Protein AF-A0A9W6RM53-F1 (afdb_monomer_lite)

Sequence (161 aa):
MIVERLRPRGYNDVRQVGHYFCKGVLVVMDLTAMTDEEARQLVDFAAGLICARGGDMQRLSPKVFMLVPAEPATPSSTTGIVKKLRPRDYNEVLYVGHYFRQGIPVVMDLTAMTDDEGRQLVDFAAGLICARGGDMERLSPKVFMLVPAGLATGEGDTESA

Organism: NCBI:txid478107

pLDDT: mean 88.54, std 15.11, range [37.38, 97.94]

Structure (mmCIF, N/CA/C/O backbone):
data_AF-A0A9W6RM53-F1
#
_entry.id   AF-A0A9W6RM53-F1
#
loop_
_atom_site.group_PDB
_atom_site.id
_atom_site.type_symbol
_atom_site.label_atom_id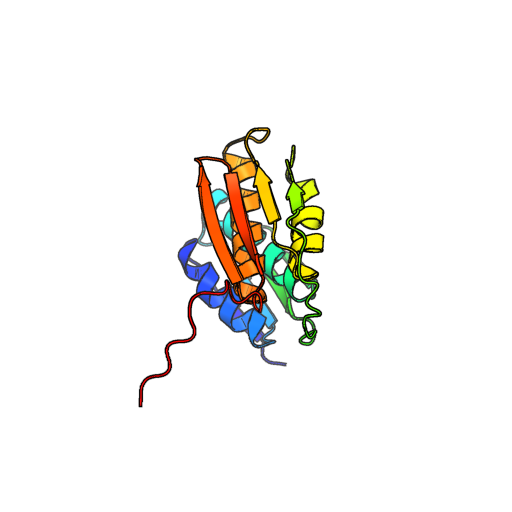
_atom_site.label_alt_id
_atom_site.label_comp_id
_atom_site.label_asym_id
_atom_site.label_entity_id
_atom_site.label_seq_id
_atom_site.pdbx_PDB_ins_code
_atom_site.Cartn_x
_atom_site.Cartn_y
_atom_site.Cartn_z
_atom_site.occupancy
_atom_site.B_iso_or_equiv
_atom_site.auth_seq_id
_atom_site.auth_comp_id
_atom_site.auth_asym_id
_atom_site.auth_atom_id
_atom_site.pdbx_PDB_model_num
ATOM 1 N N . MET A 1 1 ? -4.101 -19.853 -17.302 1.00 63.69 1 MET A N 1
ATOM 2 C CA . MET A 1 1 ? -3.613 -18.742 -16.459 1.00 63.69 1 MET A CA 1
ATOM 3 C C . MET A 1 1 ? -3.200 -17.615 -17.391 1.00 63.69 1 MET A C 1
ATOM 5 O O . MET A 1 1 ? -2.383 -17.866 -18.268 1.00 63.69 1 MET A O 1
ATOM 9 N N . ILE A 1 2 ? -3.830 -16.443 -17.290 1.00 84.06 2 ILE A N 1
ATOM 10 C CA . ILE A 1 2 ? -3.487 -15.268 -18.108 1.00 84.06 2 ILE A CA 1
ATOM 11 C C . ILE A 1 2 ? -2.398 -14.493 -17.361 1.00 84.06 2 ILE A C 1
ATOM 13 O O . ILE A 1 2 ? -2.498 -14.324 -16.144 1.00 84.06 2 ILE A O 1
ATOM 17 N N . VAL A 1 3 ? -1.357 -14.074 -18.082 1.00 90.75 3 VAL A N 1
ATOM 18 C CA . VAL A 1 3 ? -0.248 -13.276 -17.549 1.00 90.75 3 VAL A CA 1
ATOM 19 C C . VAL A 1 3 ? -0.247 -11.929 -18.249 1.00 90.75 3 VAL A C 1
ATOM 21 O O . VAL A 1 3 ? -0.089 -11.879 -19.466 1.00 90.75 3 VAL A O 1
ATOM 24 N 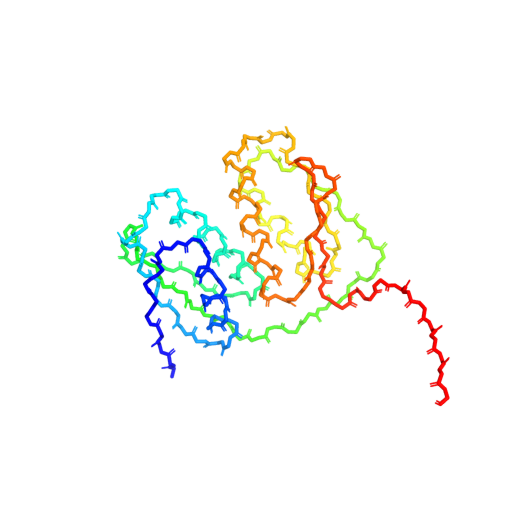N . GLU A 1 4 ? -0.366 -10.855 -17.478 1.00 95.44 4 GLU A N 1
ATOM 25 C CA . GLU A 1 4 ? -0.310 -9.486 -17.980 1.00 95.44 4 GLU A CA 1
ATOM 26 C C . GLU A 1 4 ? 0.997 -8.815 -17.576 1.00 95.44 4 GLU A C 1
ATOM 28 O O . GLU A 1 4 ? 1.417 -8.868 -16.418 1.00 95.44 4 GLU A O 1
ATOM 33 N N . ARG A 1 5 ? 1.657 -8.179 -18.546 1.00 95.75 5 ARG A N 1
ATOM 34 C CA . ARG A 1 5 ? 2.887 -7.415 -18.318 1.00 95.75 5 ARG A CA 1
ATOM 35 C C . ARG A 1 5 ? 2.556 -5.936 -18.334 1.00 95.75 5 ARG A C 1
ATOM 37 O O . ARG A 1 5 ? 2.217 -5.385 -19.377 1.00 95.75 5 ARG A O 1
ATOM 44 N N . LEU A 1 6 ? 2.691 -5.293 -17.185 1.00 96.19 6 LEU A N 1
ATOM 45 C CA . LEU A 1 6 ? 2.476 -3.865 -17.032 1.00 96.19 6 LEU A CA 1
ATOM 46 C C . LEU A 1 6 ? 3.821 -3.166 -16.917 1.00 96.19 6 LEU A C 1
ATOM 48 O O . LEU A 1 6 ? 4.705 -3.620 -16.192 1.00 96.19 6 LEU A O 1
ATOM 52 N N . ARG A 1 7 ? 3.946 -2.025 -17.593 1.00 97.19 7 ARG A N 1
ATOM 53 C CA . ARG A 1 7 ? 5.099 -1.133 -17.463 1.00 97.19 7 ARG A CA 1
ATOM 54 C C . ARG A 1 7 ? 4.644 0.252 -17.000 1.00 97.19 7 ARG A C 1
ATOM 56 O O . ARG A 1 7 ? 4.532 1.150 -17.841 1.00 97.19 7 ARG A O 1
ATOM 63 N N . PRO A 1 8 ? 4.313 0.399 -15.702 1.00 96.81 8 PRO A N 1
ATOM 64 C CA . PRO A 1 8 ? 3.936 1.675 -15.118 1.00 96.81 8 PRO A CA 1
ATOM 65 C C . PRO A 1 8 ? 4.956 2.778 -15.408 1.00 96.81 8 PRO A C 1
ATOM 67 O O . PRO A 1 8 ? 6.165 2.541 -15.457 1.00 96.81 8 PRO A O 1
ATOM 70 N N . ARG A 1 9 ? 4.454 3.993 -15.602 1.00 94.81 9 ARG A N 1
ATOM 71 C CA . ARG A 1 9 ? 5.243 5.214 -15.801 1.00 94.81 9 ARG A CA 1
ATOM 72 C C . ARG A 1 9 ? 5.106 6.198 -14.646 1.00 94.81 9 ARG A C 1
ATOM 74 O O . ARG A 1 9 ? 5.820 7.190 -14.628 1.00 94.81 9 ARG A O 1
ATOM 81 N N . GLY A 1 10 ? 4.202 5.929 -13.711 1.00 94.12 10 GLY A N 1
ATOM 82 C CA . GLY A 1 10 ? 4.010 6.725 -12.509 1.00 94.12 10 GLY A CA 1
ATOM 83 C C . GLY A 1 10 ? 3.007 6.070 -11.568 1.00 94.12 10 GLY A C 1
ATOM 84 O O . GLY A 1 10 ? 2.375 5.066 -11.902 1.00 94.12 10 GLY A O 1
ATOM 85 N N . TYR A 1 11 ? 2.830 6.662 -10.390 1.00 92.00 11 TYR A N 1
ATOM 86 C CA . TYR A 1 11 ? 1.962 6.097 -9.355 1.00 92.00 11 TYR A CA 1
ATOM 87 C C . TYR A 1 11 ? 0.494 5.944 -9.795 1.00 92.00 11 TYR A C 1
ATOM 89 O O . TYR A 1 11 ? -0.182 5.019 -9.369 1.00 92.00 11 TYR A O 1
ATOM 97 N N . ASN A 1 12 ? -0.010 6.774 -10.715 1.00 94.31 12 ASN A N 1
ATOM 98 C CA . ASN A 1 12 ? -1.395 6.674 -11.204 1.00 94.31 12 ASN A CA 1
ATOM 99 C C . ASN A 1 12 ? -1.744 5.304 -11.828 1.00 94.31 12 ASN A C 1
ATOM 101 O O . ASN A 1 12 ? -2.916 4.914 -11.844 1.00 94.31 12 ASN A O 1
ATOM 105 N N . ASP A 1 13 ? -0.741 4.553 -12.288 1.00 94.94 13 ASP A N 1
ATOM 106 C CA . ASP A 1 13 ? -0.914 3.233 -12.898 1.00 94.94 13 ASP A CA 1
ATOM 107 C C . ASP A 1 13 ? -1.220 2.123 -11.874 1.00 94.94 13 ASP A C 1
ATOM 109 O O . ASP A 1 13 ? -1.621 1.021 -12.266 1.00 94.94 13 ASP A O 1
ATOM 113 N N . VAL A 1 14 ? -1.131 2.403 -10.563 1.00 95.00 14 VAL A N 1
ATOM 114 C CA . VAL A 1 14 ? -1.551 1.479 -9.486 1.00 95.00 14 VAL A CA 1
ATOM 115 C C . VAL A 1 14 ? -2.976 0.966 -9.691 1.00 95.00 14 VAL A C 1
ATOM 117 O O . VAL A 1 14 ? -3.277 -0.190 -9.397 1.00 95.00 14 VAL A O 1
ATOM 120 N N . ARG A 1 15 ? -3.855 1.786 -10.283 1.00 93.94 15 ARG A N 1
ATOM 121 C CA . ARG A 1 15 ? -5.238 1.404 -10.604 1.00 93.94 15 ARG A CA 1
ATOM 122 C C . ARG A 1 15 ? -5.295 0.237 -11.584 1.00 93.94 15 ARG A C 1
ATOM 124 O O . ARG A 1 15 ? -6.110 -0.666 -11.415 1.00 93.94 15 ARG A O 1
ATOM 131 N N . GLN A 1 16 ? -4.433 0.241 -12.600 1.00 94.75 16 GLN A N 1
ATOM 132 C CA . GLN A 1 16 ? -4.384 -0.823 -13.598 1.00 94.75 16 GLN A CA 1
ATOM 133 C C . GLN A 1 16 ? -3.793 -2.106 -13.005 1.00 94.75 16 GLN A C 1
ATOM 135 O O . GLN A 1 16 ? -4.332 -3.189 -13.235 1.00 94.75 16 GLN A O 1
ATOM 140 N N . VAL A 1 17 ? -2.743 -1.981 -12.187 1.00 95.19 17 VAL A N 1
ATOM 141 C CA . VAL A 1 17 ? -2.164 -3.102 -11.428 1.00 95.19 17 VAL A CA 1
ATOM 142 C C . VAL A 1 17 ? -3.229 -3.755 -10.542 1.00 95.19 17 VAL A C 1
ATOM 144 O O . VAL A 1 17 ? -3.472 -4.959 -10.651 1.00 95.19 17 VAL A O 1
ATOM 147 N N . GLY A 1 18 ? -3.910 -2.955 -9.715 1.00 93.06 18 GLY A N 1
ATOM 148 C CA . GLY A 1 18 ? -4.977 -3.416 -8.830 1.00 93.06 18 GLY A CA 1
ATOM 149 C C . GLY A 1 18 ? -6.125 -4.071 -9.594 1.00 93.06 18 GLY A C 1
ATOM 150 O O . GLY A 1 18 ? -6.589 -5.141 -9.202 1.00 93.06 18 GLY A O 1
ATOM 151 N N . HIS A 1 19 ? -6.530 -3.493 -10.729 1.00 93.44 19 HIS A N 1
ATOM 152 C CA . HIS A 1 19 ? -7.583 -4.041 -11.584 1.00 93.44 19 HIS A CA 1
ATOM 153 C C . HIS A 1 19 ? -7.283 -5.468 -12.059 1.00 93.44 19 HIS A C 1
ATOM 155 O O . HIS A 1 19 ? -8.124 -6.356 -11.907 1.00 93.44 19 HIS A O 1
ATOM 161 N N . TYR A 1 20 ? -6.099 -5.700 -12.633 1.00 94.06 20 TYR A N 1
ATOM 162 C CA . TYR A 1 20 ? -5.730 -7.025 -13.134 1.00 94.06 20 TYR A CA 1
ATOM 163 C C . TYR A 1 20 ? -5.544 -8.029 -11.997 1.00 94.06 20 TYR A C 1
ATOM 165 O O . TYR A 1 20 ? -6.101 -9.128 -12.055 1.00 94.06 20 TYR A O 1
ATOM 173 N N . PHE A 1 21 ? -4.851 -7.635 -10.927 1.00 93.00 21 PHE A N 1
ATOM 174 C CA . PHE A 1 21 ? -4.640 -8.504 -9.772 1.00 93.00 21 PHE A CA 1
ATOM 175 C C . PHE A 1 21 ? -5.968 -8.959 -9.146 1.00 93.00 21 PHE A C 1
ATOM 177 O O . PHE A 1 21 ? -6.179 -10.149 -8.911 1.00 93.00 21 PHE A O 1
ATOM 184 N N . CYS A 1 22 ? -6.918 -8.039 -8.946 1.00 89.88 22 CYS A N 1
ATOM 185 C CA . CYS A 1 22 ? -8.221 -8.362 -8.357 1.00 89.88 22 CYS A CA 1
ATOM 186 C C . CYS A 1 22 ? -9.088 -9.261 -9.249 1.00 89.88 22 CYS A C 1
ATOM 188 O O . CYS A 1 22 ? -9.947 -9.976 -8.731 1.00 89.88 22 CYS A O 1
ATOM 190 N N . LYS A 1 23 ? -8.842 -9.273 -10.566 1.00 90.62 23 LYS A N 1
ATOM 191 C CA . LYS A 1 23 ? -9.457 -10.204 -11.526 1.00 90.62 23 LYS A CA 1
ATOM 192 C C . LYS A 1 23 ? -8.811 -11.596 -11.539 1.00 90.62 23 LYS A C 1
ATOM 194 O O . LYS A 1 23 ? -9.195 -12.426 -12.358 1.00 90.62 23 LYS A O 1
ATOM 199 N N . GLY A 1 24 ? -7.843 -11.864 -10.660 1.00 90.00 24 GLY A N 1
ATOM 200 C CA . GLY A 1 24 ? -7.136 -13.145 -10.618 1.00 90.00 24 GLY A CA 1
ATOM 201 C C . GLY A 1 24 ? -6.118 -13.314 -11.750 1.00 90.00 24 GLY A C 1
ATOM 202 O O . GLY A 1 24 ? -5.723 -14.436 -12.062 1.00 90.00 24 GLY A O 1
ATOM 203 N N . VAL A 1 25 ? -5.692 -12.216 -12.379 1.00 93.06 25 VAL A N 1
ATOM 204 C CA . VAL A 1 25 ? -4.670 -12.228 -13.430 1.00 93.06 25 VAL A CA 1
ATOM 205 C C . VAL A 1 25 ? -3.288 -12.123 -12.791 1.00 93.06 25 VAL A C 1
ATOM 207 O O . VAL A 1 25 ? -3.071 -11.288 -11.912 1.00 93.06 25 VAL A O 1
ATOM 210 N N . LEU A 1 26 ? -2.343 -12.954 -13.238 1.00 93.56 26 LEU A N 1
ATOM 211 C CA . LEU A 1 26 ? -0.947 -12.831 -12.823 1.00 93.56 26 LEU A CA 1
ATOM 212 C C . LEU A 1 26 ? -0.362 -11.572 -13.459 1.00 93.56 26 LEU A C 1
ATOM 214 O O . LEU A 1 26 ? -0.421 -11.414 -14.678 1.00 93.56 26 LEU A O 1
ATOM 218 N N . VAL A 1 27 ? 0.221 -10.693 -12.647 1.00 96.50 27 VAL A N 1
ATOM 219 C CA . VAL A 1 27 ? 0.752 -9.406 -13.113 1.00 96.50 27 VAL A CA 1
ATOM 220 C C . VAL A 1 27 ? 2.268 -9.404 -12.994 1.00 96.50 27 VAL A C 1
ATOM 222 O O . VAL A 1 27 ? 2.805 -9.586 -11.909 1.00 96.50 27 VAL A O 1
ATOM 225 N N . VAL A 1 28 ? 2.977 -9.149 -14.089 1.00 97.38 28 VAL A N 1
ATOM 226 C CA . VAL A 1 28 ? 4.398 -8.787 -14.054 1.00 97.38 28 VAL A CA 1
ATOM 227 C C . VAL A 1 28 ? 4.494 -7.274 -14.181 1.00 97.38 28 VAL A C 1
ATOM 229 O O . VAL A 1 28 ? 4.112 -6.711 -15.202 1.00 97.38 28 VAL A O 1
ATOM 232 N N . MET A 1 29 ? 4.997 -6.621 -13.143 1.00 96.69 29 MET A N 1
ATOM 233 C CA . MET A 1 29 ? 5.207 -5.181 -13.077 1.00 96.69 29 MET A CA 1
ATOM 234 C C . MET A 1 29 ? 6.669 -4.860 -13.375 1.00 96.69 29 MET A C 1
ATOM 236 O O . MET A 1 29 ? 7.556 -5.217 -12.599 1.00 96.69 29 MET A O 1
ATOM 240 N N . ASP A 1 30 ? 6.915 -4.177 -14.486 1.00 97.62 30 ASP A N 1
ATOM 241 C CA . ASP A 1 30 ? 8.212 -3.611 -14.843 1.00 97.62 30 ASP A CA 1
ATOM 242 C C . ASP A 1 30 ? 8.236 -2.117 -14.489 1.00 97.62 30 ASP A C 1
ATOM 244 O O . ASP A 1 30 ? 7.654 -1.282 -15.180 1.00 97.62 30 ASP A O 1
ATOM 248 N N . LEU A 1 31 ? 8.932 -1.787 -13.404 1.00 97.62 31 LEU A N 1
ATOM 249 C CA . LEU A 1 31 ? 9.065 -0.439 -12.851 1.00 97.62 31 LEU A CA 1
ATOM 250 C C . LEU A 1 31 ? 10.345 0.259 -13.334 1.00 97.62 31 LEU A C 1
ATOM 252 O O . LEU A 1 31 ? 10.726 1.295 -12.794 1.00 97.62 31 LEU A O 1
ATOM 256 N N . THR A 1 32 ? 11.049 -0.286 -14.334 1.00 96.94 32 THR A N 1
ATOM 257 C CA . THR A 1 32 ? 12.329 0.270 -14.822 1.00 96.94 32 THR A CA 1
ATOM 258 C C . THR A 1 32 ? 12.217 1.701 -15.339 1.00 96.94 32 THR A C 1
ATOM 260 O O . THR A 1 32 ? 13.207 2.428 -15.318 1.00 96.94 32 THR A O 1
ATOM 263 N N . ALA A 1 33 ? 11.029 2.108 -15.788 1.00 95.62 33 ALA A N 1
ATOM 264 C CA . ALA A 1 33 ? 10.752 3.459 -16.265 1.00 95.62 33 ALA A CA 1
ATOM 265 C C . ALA A 1 33 ? 10.447 4.468 -15.140 1.00 95.62 33 ALA A C 1
ATOM 267 O O . ALA A 1 33 ? 10.309 5.652 -15.428 1.00 95.62 33 ALA A O 1
ATOM 268 N N . MET A 1 34 ? 10.329 4.013 -13.889 1.00 96.19 34 MET A N 1
ATOM 269 C CA . MET A 1 34 ? 9.948 4.840 -12.742 1.00 96.19 34 MET A CA 1
ATOM 270 C C . MET A 1 34 ? 11.159 5.262 -11.911 1.00 96.19 34 MET A C 1
ATOM 272 O O . MET A 1 34 ? 12.192 4.574 -11.866 1.00 96.19 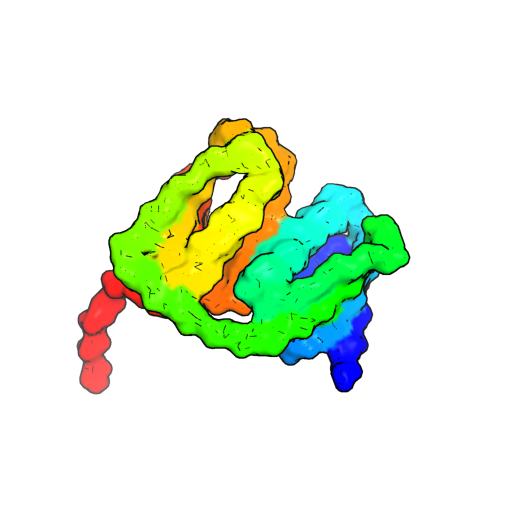34 MET A O 1
ATOM 276 N N . THR A 1 35 ? 11.004 6.368 -11.185 1.00 96.31 35 THR A N 1
ATOM 277 C CA . THR A 1 35 ? 11.942 6.751 -10.124 1.00 96.31 35 THR A CA 1
ATOM 278 C C . THR A 1 35 ? 11.914 5.733 -8.978 1.00 96.31 35 THR A C 1
ATOM 280 O O . THR A 1 35 ? 10.967 4.959 -8.836 1.00 96.31 35 THR A O 1
ATOM 283 N N . ASP A 1 36 ? 12.960 5.698 -8.151 1.00 94.75 36 ASP A N 1
ATOM 284 C CA . ASP A 1 36 ? 13.024 4.757 -7.021 1.00 94.75 36 ASP A CA 1
ATOM 285 C C . ASP A 1 36 ? 11.951 5.040 -5.965 1.00 94.75 36 ASP A C 1
ATOM 287 O O . ASP A 1 36 ? 11.465 4.115 -5.317 1.00 94.75 36 ASP A O 1
ATOM 291 N N . GLU A 1 37 ? 11.573 6.308 -5.801 1.00 93.50 37 GLU A N 1
ATOM 292 C CA . GLU A 1 37 ? 10.501 6.714 -4.898 1.00 93.50 37 GLU A CA 1
ATOM 293 C C . GLU A 1 37 ? 9.148 6.193 -5.386 1.00 93.50 37 GLU A C 1
ATOM 295 O O . GLU A 1 37 ? 8.479 5.472 -4.652 1.00 93.50 37 GLU A O 1
ATOM 300 N N . GLU A 1 38 ? 8.769 6.474 -6.634 1.00 94.69 38 GLU A N 1
ATOM 301 C CA . GLU A 1 38 ? 7.481 6.023 -7.175 1.00 94.69 38 GLU A CA 1
ATOM 302 C C . GLU A 1 38 ? 7.414 4.495 -7.294 1.00 94.69 38 GLU A C 1
ATOM 304 O O . GLU A 1 38 ? 6.361 3.898 -7.070 1.00 94.69 38 GLU A O 1
ATOM 309 N N . ALA A 1 39 ? 8.530 3.843 -7.642 1.00 96.31 39 ALA A N 1
ATOM 310 C CA . ALA A 1 39 ? 8.594 2.387 -7.696 1.00 96.31 39 ALA A CA 1
ATOM 311 C C . ALA A 1 39 ? 8.338 1.776 -6.312 1.00 96.31 39 ALA A C 1
ATOM 313 O O . ALA A 1 39 ? 7.605 0.795 -6.213 1.00 96.31 39 ALA A O 1
ATOM 314 N N . ARG A 1 40 ? 8.897 2.369 -5.247 1.00 95.69 40 ARG A N 1
ATOM 315 C CA . ARG A 1 40 ? 8.649 1.943 -3.863 1.00 95.69 40 ARG A CA 1
ATOM 316 C C . ARG A 1 40 ? 7.177 2.102 -3.492 1.00 95.69 40 ARG A C 1
ATOM 318 O O . ARG A 1 40 ? 6.568 1.120 -3.093 1.00 95.69 40 ARG A O 1
ATOM 325 N N . GLN A 1 41 ? 6.597 3.273 -3.754 1.00 95.62 41 GLN A N 1
ATOM 326 C CA . GLN A 1 41 ? 5.177 3.546 -3.497 1.00 95.62 41 GLN A CA 1
ATOM 327 C C . GLN A 1 41 ? 4.257 2.532 -4.206 1.00 95.62 41 GLN A C 1
ATOM 329 O O . GLN A 1 41 ? 3.301 2.020 -3.625 1.00 95.62 41 GLN A O 1
ATOM 334 N N . LEU A 1 42 ? 4.557 2.180 -5.463 1.00 96.88 42 LEU A N 1
ATOM 335 C CA . LEU A 1 42 ? 3.782 1.183 -6.209 1.00 96.88 42 LEU A CA 1
ATOM 336 C C . LEU A 1 42 ? 3.964 -0.238 -5.643 1.00 96.88 42 LEU A C 1
ATOM 338 O O . LEU A 1 42 ? 3.004 -1.010 -5.603 1.00 96.88 42 LEU A O 1
ATOM 342 N N . VAL A 1 43 ? 5.166 -0.586 -5.172 1.00 97.31 43 VAL A N 1
ATOM 343 C CA . VAL A 1 43 ? 5.426 -1.857 -4.475 1.00 97.31 43 VAL A CA 1
ATOM 344 C C . VAL A 1 43 ? 4.657 -1.930 -3.155 1.00 97.31 43 VAL A C 1
ATOM 346 O O . VAL A 1 43 ? 4.056 -2.968 -2.882 1.00 97.31 43 VAL A O 1
ATOM 349 N N . ASP A 1 44 ? 4.602 -0.846 -2.381 1.00 97.31 44 ASP A N 1
ATOM 350 C CA . ASP A 1 44 ? 3.834 -0.779 -1.132 1.00 97.31 44 ASP A CA 1
ATOM 351 C C . ASP A 1 44 ? 2.341 -0.979 -1.390 1.00 97.31 44 ASP A C 1
ATOM 353 O O . ASP A 1 44 ? 1.701 -1.829 -0.766 1.00 97.31 44 ASP A O 1
ATOM 357 N N . PHE A 1 45 ? 1.804 -0.291 -2.399 1.00 97.81 45 PHE A N 1
ATOM 358 C CA . PHE A 1 45 ? 0.444 -0.517 -2.877 1.00 97.81 45 PHE A CA 1
ATOM 359 C C . PHE A 1 45 ? 0.198 -1.985 -3.255 1.00 97.81 45 PHE A C 1
ATOM 361 O O . PHE A 1 45 ? -0.787 -2.590 -2.823 1.00 97.81 45 PHE A O 1
ATOM 368 N N . ALA A 1 46 ? 1.102 -2.603 -4.019 1.00 97.19 46 ALA A N 1
ATOM 369 C CA . ALA A 1 46 ? 0.975 -4.005 -4.406 1.00 97.19 46 ALA A CA 1
ATOM 370 C C . ALA A 1 46 ? 1.068 -4.967 -3.204 1.00 97.19 46 ALA A C 1
ATOM 372 O O . ALA A 1 46 ? 0.354 -5.973 -3.163 1.00 97.19 46 ALA A O 1
ATOM 373 N N . ALA A 1 47 ? 1.886 -4.650 -2.197 1.00 96.69 47 ALA A N 1
ATOM 374 C CA . ALA A 1 47 ? 1.943 -5.394 -0.942 1.00 96.69 47 ALA A CA 1
ATOM 375 C C . ALA A 1 47 ? 0.612 -5.289 -0.181 1.00 96.69 47 ALA A C 1
ATOM 377 O O . ALA A 1 47 ? 0.136 -6.284 0.369 1.00 96.69 47 ALA A O 1
ATOM 378 N N . GLY A 1 48 ? -0.037 -4.123 -0.234 1.00 95.88 48 GLY A N 1
ATOM 379 C CA . GLY A 1 48 ? -1.403 -3.918 0.236 1.00 95.88 48 GLY A CA 1
ATOM 380 C C . GLY A 1 48 ? -2.409 -4.839 -0.454 1.00 95.88 48 GLY A C 1
ATOM 381 O O . GLY A 1 48 ? -3.171 -5.526 0.228 1.00 95.88 48 GLY A O 1
ATOM 382 N N . LEU A 1 49 ? -2.376 -4.931 -1.792 1.00 95.00 49 LEU A N 1
ATOM 383 C CA . LEU A 1 49 ? -3.261 -5.826 -2.557 1.00 95.00 49 LEU A CA 1
ATOM 384 C C . LEU A 1 49 ? -3.138 -7.288 -2.092 1.00 95.00 49 LEU A C 1
ATOM 386 O O . LEU A 1 49 ? -4.143 -7.958 -1.827 1.00 95.00 49 LEU A O 1
ATOM 390 N N . ILE A 1 50 ? -1.896 -7.765 -1.977 1.00 94.38 50 ILE A N 1
ATOM 391 C CA . ILE A 1 50 ? -1.576 -9.137 -1.568 1.00 94.38 50 ILE A CA 1
ATOM 392 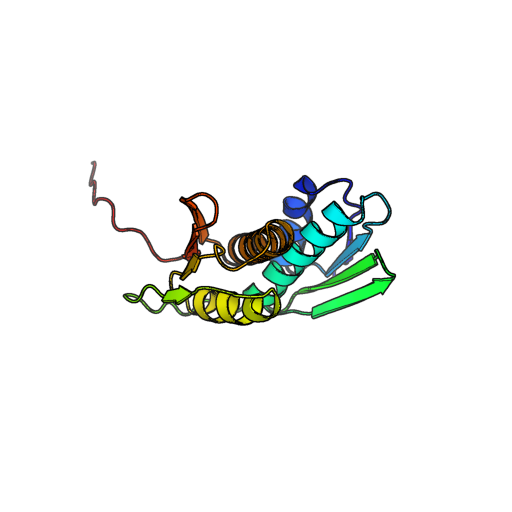C C . ILE A 1 50 ? -1.961 -9.376 -0.120 1.00 94.38 50 ILE A C 1
ATOM 394 O O . ILE A 1 50 ? -2.542 -10.412 0.195 1.00 94.38 50 ILE A O 1
ATOM 398 N N . CYS A 1 51 ? -1.704 -8.419 0.770 1.00 93.06 51 CYS A N 1
ATOM 399 C CA . CYS A 1 51 ? -2.138 -8.533 2.152 1.00 93.06 51 CYS A CA 1
ATOM 400 C C . CYS A 1 51 ? -3.658 -8.717 2.212 1.00 93.06 51 CYS A C 1
ATOM 402 O O . CYS A 1 51 ? -4.142 -9.629 2.880 1.00 93.06 51 CYS A O 1
ATOM 404 N N . ALA A 1 52 ? -4.410 -7.906 1.465 1.00 90.25 52 ALA A N 1
ATOM 405 C CA . ALA A 1 52 ? -5.865 -7.906 1.491 1.00 90.25 52 ALA A CA 1
ATOM 406 C C . ALA A 1 52 ? -6.498 -9.202 0.960 1.00 90.25 52 ALA A C 1
ATOM 408 O O . ALA A 1 52 ? -7.446 -9.706 1.572 1.00 90.25 52 ALA A O 1
ATOM 409 N N . ARG A 1 53 ? -6.032 -9.722 -0.181 1.00 87.94 53 ARG A N 1
ATOM 410 C CA . ARG A 1 53 ? -6.652 -10.876 -0.868 1.00 87.94 53 ARG A CA 1
ATOM 411 C C . ARG A 1 53 ? -5.895 -12.188 -0.688 1.00 87.94 53 ARG A C 1
ATOM 413 O O . ARG A 1 53 ? -6.424 -13.234 -1.047 1.00 87.94 53 ARG A O 1
ATOM 420 N N . GLY A 1 54 ? -4.703 -12.145 -0.107 1.00 86.69 54 GLY A N 1
ATOM 421 C CA . GLY A 1 54 ? -3.732 -13.223 -0.230 1.00 86.69 54 GLY A CA 1
ATOM 422 C C . GLY A 1 54 ? -3.048 -13.200 -1.599 1.00 86.69 54 GLY A C 1
ATOM 423 O O . GLY A 1 54 ? -3.364 -12.389 -2.472 1.00 86.69 54 GLY A O 1
ATOM 424 N N . GLY A 1 55 ? -2.102 -14.112 -1.781 1.00 90.56 55 GLY A N 1
ATOM 425 C CA . GLY A 1 55 ? -1.262 -14.194 -2.969 1.00 90.56 55 GLY A CA 1
ATOM 426 C C . GLY A 1 55 ? 0.209 -14.098 -2.599 1.00 90.56 55 GLY A C 1
ATOM 427 O O . GLY A 1 55 ? 0.562 -14.167 -1.422 1.00 90.56 55 GLY A O 1
ATOM 428 N N . ASP A 1 56 ? 1.049 -13.934 -3.611 1.00 94.25 56 ASP A N 1
ATOM 429 C CA . ASP A 1 56 ? 2.495 -13.819 -3.448 1.00 94.25 56 ASP A CA 1
ATOM 430 C C . ASP A 1 56 ? 3.059 -12.671 -4.298 1.00 94.25 56 ASP A C 1
ATOM 432 O O . ASP A 1 56 ? 2.543 -12.371 -5.381 1.00 94.25 56 ASP A O 1
ATOM 436 N N . MET A 1 57 ? 4.122 -12.033 -3.801 1.00 95.88 57 MET A N 1
ATOM 437 C CA . MET A 1 57 ? 4.928 -11.063 -4.542 1.00 95.88 57 MET A CA 1
ATOM 438 C C . MET A 1 57 ? 6.341 -11.601 -4.686 1.00 95.88 57 MET A C 1
ATOM 440 O O . MET A 1 57 ? 7.089 -11.697 -3.716 1.00 95.88 57 MET A O 1
ATOM 444 N N . GLN A 1 58 ? 6.754 -11.843 -5.920 1.00 96.19 58 GLN A N 1
ATOM 445 C CA . GLN A 1 58 ? 8.095 -12.314 -6.220 1.00 96.19 58 GLN A CA 1
ATOM 446 C C . GLN A 1 58 ? 8.888 -11.214 -6.908 1.00 96.19 58 GLN A C 1
ATOM 448 O O . GLN A 1 58 ? 8.505 -10.706 -7.962 1.00 96.19 58 GLN A O 1
ATOM 453 N N . ARG A 1 59 ? 10.027 -10.839 -6.329 1.00 97.06 59 ARG A N 1
ATOM 454 C CA . ARG A 1 59 ? 10.950 -9.900 -6.966 1.00 97.06 59 ARG A CA 1
ATOM 455 C C . ARG A 1 59 ? 11.831 -10.651 -7.964 1.00 97.06 59 ARG A C 1
ATOM 457 O O . ARG A 1 59 ? 12.726 -11.386 -7.561 1.00 97.06 59 ARG A O 1
ATOM 464 N N . LEU A 1 60 ? 11.594 -10.439 -9.256 1.00 96.44 60 LEU A N 1
ATOM 465 C CA . LEU A 1 60 ? 12.363 -11.051 -10.347 1.00 96.44 60 LEU A CA 1
ATOM 466 C C . LEU A 1 60 ? 13.666 -10.290 -10.629 1.00 96.44 60 LEU A C 1
ATOM 468 O O . LEU A 1 60 ? 14.656 -10.858 -11.080 1.00 96.44 60 LEU A O 1
ATOM 472 N N . SER A 1 61 ? 13.658 -8.977 -10.405 1.00 95.12 61 SER A N 1
ATOM 473 C CA . SER A 1 61 ? 14.801 -8.065 -10.541 1.00 95.12 61 SER A CA 1
ATOM 474 C C . SER A 1 61 ? 14.560 -6.829 -9.662 1.00 95.12 61 SER A C 1
ATOM 476 O O . SER A 1 61 ? 13.435 -6.648 -9.200 1.00 95.12 61 SER A O 1
ATOM 478 N N . PRO A 1 62 ? 15.548 -5.941 -9.425 1.00 95.12 62 PRO A N 1
ATOM 479 C CA . PRO A 1 62 ? 15.376 -4.798 -8.518 1.00 95.12 62 PRO A CA 1
ATOM 480 C C . PRO A 1 62 ? 14.134 -3.933 -8.785 1.00 95.12 62 PRO A C 1
ATOM 482 O O . PRO A 1 62 ? 13.519 -3.453 -7.840 1.00 95.12 62 PRO A O 1
ATOM 485 N N . LYS A 1 63 ? 13.746 -3.785 -10.059 1.00 96.25 63 LYS A N 1
ATOM 486 C CA . LYS A 1 63 ? 12.555 -3.042 -10.501 1.00 96.25 63 LYS A CA 1
ATOM 487 C C . LYS A 1 63 ? 11.535 -3.904 -11.250 1.00 96.25 63 LYS A C 1
ATOM 489 O O . LYS A 1 63 ? 10.687 -3.361 -11.944 1.00 96.25 63 LYS A O 1
ATOM 494 N N . VAL A 1 64 ? 11.617 -5.231 -11.153 1.00 97.38 64 VAL A N 1
ATOM 495 C CA . VAL A 1 64 ? 10.661 -6.126 -11.822 1.00 97.38 64 VAL A CA 1
ATOM 496 C C . VAL A 1 64 ? 10.080 -7.093 -10.808 1.00 97.38 64 VAL A C 1
ATOM 498 O O . VAL A 1 64 ? 10.809 -7.871 -10.189 1.00 97.38 64 VAL A O 1
ATOM 501 N N . PHE A 1 65 ? 8.763 -7.048 -10.658 1.00 97.69 65 PHE A N 1
ATOM 502 C CA . PHE A 1 65 ? 8.020 -7.802 -9.656 1.00 97.69 65 PHE A CA 1
ATOM 503 C C . PHE A 1 65 ? 6.920 -8.617 -10.327 1.00 97.69 65 PHE A C 1
ATOM 505 O O . PHE A 1 65 ? 6.317 -8.181 -11.301 1.00 97.69 65 PHE A O 1
ATOM 512 N N . MET A 1 66 ? 6.649 -9.800 -9.800 1.00 97.38 66 MET A N 1
ATOM 513 C CA . MET A 1 66 ? 5.550 -10.659 -10.207 1.00 97.38 66 MET A CA 1
ATOM 514 C C . MET A 1 66 ? 4.551 -10.752 -9.059 1.00 97.38 66 MET A C 1
ATOM 516 O O . MET A 1 66 ? 4.933 -11.079 -7.939 1.00 97.38 66 MET A O 1
ATOM 520 N N . LEU A 1 67 ? 3.285 -10.468 -9.344 1.00 96.38 67 LEU A N 1
ATOM 521 C CA . LEU A 1 67 ? 2.167 -10.609 -8.422 1.00 96.38 67 LEU A CA 1
ATOM 522 C C . LEU A 1 67 ? 1.354 -11.835 -8.815 1.00 96.38 67 LEU A C 1
ATOM 524 O O . LEU A 1 67 ? 0.809 -11.903 -9.922 1.00 96.38 67 LEU A O 1
ATOM 528 N N . VAL A 1 68 ? 1.257 -12.784 -7.894 1.00 94.94 68 VAL A N 1
ATOM 529 C CA . VAL A 1 68 ? 0.481 -14.010 -8.056 1.00 94.94 68 VAL A CA 1
ATOM 530 C C . VAL A 1 68 ? -0.766 -13.892 -7.179 1.00 94.94 68 VAL A C 1
ATOM 532 O O . VAL A 1 68 ? -0.640 -13.920 -5.955 1.00 94.94 68 VAL A O 1
ATOM 535 N N . PRO A 1 69 ? -1.967 -13.717 -7.753 1.00 91.19 69 PRO A N 1
ATOM 536 C CA . PRO A 1 69 ? -3.188 -13.605 -6.962 1.00 91.19 69 PRO A CA 1
ATOM 537 C C . PRO A 1 69 ? -3.573 -14.953 -6.344 1.00 91.19 69 PRO A C 1
ATOM 539 O O . PRO A 1 69 ? -3.451 -15.997 -6.986 1.00 91.19 69 PRO A O 1
ATOM 542 N N . ALA A 1 70 ? -4.071 -14.926 -5.106 1.00 87.00 70 ALA A N 1
ATOM 543 C CA . ALA A 1 70 ? -4.763 -16.066 -4.508 1.00 87.00 70 ALA A CA 1
ATOM 544 C C . ALA A 1 70 ? -6.241 -16.104 -4.933 1.00 87.00 70 ALA A C 1
ATOM 546 O O . ALA A 1 70 ? -6.800 -15.109 -5.408 1.00 87.00 70 ALA A O 1
ATOM 547 N N . GLU A 1 71 ? -6.886 -17.257 -4.743 1.00 70.69 71 GLU A N 1
ATOM 548 C CA . GLU A 1 71 ? -8.325 -17.399 -4.961 1.00 70.69 71 GLU A CA 1
ATOM 549 C C . GLU A 1 71 ? -9.132 -16.428 -4.075 1.00 70.69 71 GLU A C 1
ATOM 551 O O . GLU A 1 71 ? -8.726 -16.122 -2.949 1.00 70.69 71 GLU A O 1
ATOM 556 N N . PRO A 1 72 ? -10.271 -15.904 -4.568 1.00 60.09 72 PRO A N 1
ATOM 557 C CA . PRO A 1 72 ? -11.045 -14.892 -3.859 1.00 60.09 72 PRO A CA 1
ATOM 558 C C . PRO A 1 72 ? -11.602 -15.432 -2.532 1.00 60.09 72 PRO A C 1
ATOM 560 O O . PRO A 1 72 ? -12.563 -16.195 -2.514 1.00 60.09 72 PRO A O 1
ATOM 563 N N . ALA A 1 73 ? -11.036 -14.985 -1.409 1.00 55.31 73 ALA A N 1
ATOM 564 C CA . ALA A 1 73 ? -11.576 -15.265 -0.082 1.00 55.31 73 ALA A CA 1
ATOM 565 C C . ALA A 1 73 ? -12.769 -14.344 0.237 1.00 55.31 73 ALA A C 1
ATOM 567 O O . ALA A 1 73 ? -12.657 -13.116 0.168 1.00 55.31 73 ALA A O 1
ATOM 568 N N . THR A 1 74 ? -13.900 -14.927 0.637 1.00 56.50 74 THR A N 1
ATOM 569 C CA . THR A 1 74 ? -15.086 -14.194 1.104 1.00 56.50 74 THR A CA 1
ATOM 570 C C . THR A 1 74 ? -14.805 -13.462 2.423 1.00 56.50 74 THR A C 1
ATOM 572 O O . THR A 1 74 ? -14.231 -14.058 3.339 1.00 56.50 74 THR A O 1
ATOM 575 N N . PRO A 1 75 ? -15.180 -12.175 2.560 1.00 57.03 75 PRO A N 1
ATOM 576 C CA . PRO A 1 75 ? -15.042 -11.452 3.820 1.00 57.03 75 PRO A CA 1
ATOM 577 C C . PRO A 1 75 ? -15.981 -12.018 4.892 1.00 57.03 75 PRO A C 1
ATOM 579 O O . PRO A 1 75 ? -17.133 -12.330 4.609 1.00 57.03 75 PRO A O 1
ATOM 582 N N . SER A 1 76 ? -15.492 -12.096 6.130 1.00 57.12 76 SER A N 1
ATOM 583 C CA . SER A 1 76 ? -16.326 -12.256 7.322 1.00 57.12 76 SER A CA 1
ATOM 584 C C . SER A 1 76 ? -16.368 -10.908 8.031 1.00 57.12 76 SER A C 1
ATOM 586 O O . SER A 1 76 ? -15.327 -10.413 8.459 1.00 57.12 76 SER A O 1
ATOM 588 N N . SER A 1 77 ? -17.545 -10.297 8.118 1.00 56.47 77 SER A N 1
ATOM 589 C CA . SER A 1 77 ? -17.741 -8.995 8.760 1.00 56.47 77 SER A CA 1
ATOM 590 C C . SER A 1 77 ? -17.932 -9.180 10.265 1.00 56.47 77 SER A C 1
ATOM 592 O O . SER A 1 77 ? -18.788 -9.960 10.678 1.00 56.47 77 SER A O 1
ATOM 594 N N . THR A 1 78 ? -17.177 -8.450 11.090 1.00 55.88 78 THR A N 1
ATOM 595 C CA . THR A 1 78 ? -17.440 -8.352 12.536 1.00 55.88 78 THR A CA 1
ATOM 596 C C . THR A 1 78 ? -17.809 -6.912 12.874 1.00 55.88 78 THR A C 1
ATOM 598 O O . THR A 1 78 ? -16.964 -6.021 12.838 1.00 55.88 78 THR A O 1
ATOM 601 N N . THR A 1 79 ? -19.082 -6.673 13.176 1.00 62.47 79 THR A N 1
ATOM 602 C CA . THR A 1 79 ? -19.628 -5.329 13.416 1.00 62.47 79 THR A CA 1
ATOM 603 C C . THR A 1 79 ? -19.382 -4.864 14.857 1.00 62.47 79 THR A C 1
ATOM 605 O O . THR A 1 79 ? -19.609 -5.621 15.797 1.00 62.47 79 THR A O 1
ATOM 608 N N . GLY A 1 80 ? -18.980 -3.597 15.037 1.00 67.94 80 GLY A N 1
ATOM 609 C CA . GLY A 1 80 ? -19.136 -2.862 16.306 1.00 67.94 80 GLY A CA 1
ATOM 610 C C . GLY A 1 80 ? -17.866 -2.371 17.014 1.00 67.94 80 GLY A C 1
ATOM 611 O O . GLY A 1 80 ? -17.982 -1.703 18.038 1.00 67.94 80 GLY A O 1
ATOM 612 N N . ILE A 1 81 ? -16.662 -2.654 16.505 1.00 83.94 81 ILE A N 1
ATOM 613 C CA . ILE A 1 81 ? -15.399 -2.228 17.138 1.00 83.94 81 ILE A CA 1
ATOM 614 C C . ILE A 1 81 ? -14.561 -1.436 16.133 1.00 83.94 81 ILE A C 1
ATOM 616 O O . ILE A 1 81 ? -14.324 -1.911 15.031 1.00 83.94 81 ILE A O 1
ATOM 620 N N . VAL A 1 82 ? -14.073 -0.255 16.525 1.00 90.94 82 VAL A N 1
ATOM 621 C CA . VAL A 1 82 ? -13.068 0.512 15.769 1.00 90.94 82 VAL A CA 1
ATOM 622 C C . VAL A 1 82 ? -11.708 0.315 16.429 1.00 90.94 82 VAL A C 1
ATOM 624 O O . VAL A 1 82 ? -11.547 0.571 17.626 1.00 90.94 82 VAL A O 1
ATOM 627 N N . LYS A 1 83 ? -10.706 -0.115 15.662 1.00 95.44 83 LYS A N 1
ATOM 628 C CA . LYS A 1 83 ? -9.340 -0.284 16.157 1.00 95.44 83 LYS A CA 1
ATOM 629 C C . LYS A 1 83 ? -8.531 0.985 15.913 1.00 95.44 83 LYS A C 1
ATOM 631 O O . LYS A 1 83 ? -8.405 1.433 14.784 1.00 95.44 83 LYS A O 1
ATOM 636 N N . LYS A 1 84 ? -7.931 1.547 16.963 1.00 96.50 84 LYS A N 1
ATOM 637 C CA . LYS A 1 84 ? -6.932 2.617 16.832 1.00 96.50 84 LYS A CA 1
ATOM 638 C C . LYS A 1 84 ? -5.536 2.008 16.885 1.00 96.50 84 LYS A C 1
ATOM 640 O O . LYS A 1 84 ? -5.229 1.278 17.828 1.00 96.50 84 LYS A O 1
ATOM 645 N N . LEU A 1 85 ? -4.719 2.299 15.885 1.00 97.00 85 LEU A N 1
ATOM 646 C CA . LEU A 1 85 ? -3.333 1.869 15.765 1.00 97.00 85 LEU A CA 1
ATOM 647 C C . LEU A 1 85 ? -2.444 3.102 15.631 1.00 97.00 85 LEU A C 1
ATOM 649 O O . LEU A 1 85 ? -2.811 4.066 14.960 1.00 97.00 85 LEU A O 1
ATOM 653 N N . ARG A 1 86 ? -1.268 3.050 16.258 1.00 97.44 86 ARG A N 1
ATOM 654 C CA . ARG A 1 86 ? -0.240 4.086 16.149 1.00 97.44 86 ARG A CA 1
ATOM 655 C C . ARG A 1 86 ? 1.089 3.442 15.750 1.00 97.44 86 ARG A C 1
ATOM 657 O O . ARG A 1 86 ? 1.920 3.231 16.638 1.00 97.44 86 ARG A O 1
ATOM 664 N N . PRO A 1 87 ? 1.240 3.068 14.465 1.00 96.88 87 PRO A N 1
ATOM 665 C CA . PRO A 1 87 ? 2.472 2.487 13.961 1.00 96.88 87 PRO A CA 1
ATOM 666 C C . PRO A 1 87 ? 3.672 3.387 14.251 1.00 96.88 87 PRO A C 1
ATOM 668 O O . PRO A 1 87 ? 3.573 4.616 14.193 1.00 96.88 87 PRO A O 1
ATOM 671 N N . ARG A 1 88 ? 4.800 2.771 14.585 1.00 95.31 88 ARG A N 1
ATOM 672 C CA . ARG A 1 88 ? 6.078 3.455 14.819 1.00 95.31 88 ARG A CA 1
ATOM 673 C C . ARG A 1 88 ? 7.061 3.246 13.682 1.00 95.31 88 ARG A C 1
ATOM 675 O O . ARG A 1 88 ? 7.937 4.079 13.496 1.00 95.31 88 ARG A O 1
ATOM 682 N N . ASP A 1 89 ? 6.892 2.164 12.938 1.00 95.38 89 ASP A N 1
ATOM 683 C CA . ASP A 1 89 ? 7.695 1.826 11.776 1.00 95.38 89 ASP A CA 1
ATOM 684 C C . ASP A 1 89 ? 6.866 1.042 10.749 1.00 95.38 89 ASP A C 1
ATOM 686 O O . ASP A 1 89 ? 5.722 0.643 10.993 1.00 95.38 89 ASP A O 1
ATOM 690 N N . TYR A 1 90 ? 7.441 0.849 9.563 1.00 93.44 90 TYR A N 1
ATOM 691 C CA . TYR A 1 90 ? 6.759 0.196 8.448 1.00 93.44 90 TYR A CA 1
ATOM 692 C C . TYR A 1 90 ? 6.452 -1.293 8.703 1.00 93.44 90 TYR A C 1
ATOM 694 O O . TYR A 1 90 ? 5.535 -1.835 8.095 1.00 93.44 90 TYR A O 1
ATOM 702 N N . ASN A 1 91 ? 7.129 -1.985 9.627 1.00 94.12 91 ASN A N 1
ATOM 703 C CA . ASN A 1 91 ? 6.870 -3.415 9.859 1.00 94.12 91 ASN A CA 1
ATOM 704 C C . ASN A 1 91 ? 5.470 -3.671 10.441 1.00 94.12 91 ASN A C 1
ATOM 706 O O . ASN A 1 91 ? 4.937 -4.779 10.342 1.00 94.12 91 ASN A O 1
ATOM 710 N N . GLU A 1 92 ? 4.838 -2.643 11.010 1.00 95.19 92 GLU A N 1
ATOM 711 C CA . GLU A 1 92 ? 3.483 -2.713 11.555 1.00 95.19 92 GLU A CA 1
ATOM 712 C C . GLU A 1 92 ? 2.378 -2.692 10.478 1.00 95.19 92 GLU A C 1
ATOM 714 O O . GLU A 1 92 ? 1.207 -2.908 10.809 1.00 95.19 92 GLU A O 1
ATOM 719 N N . VAL A 1 93 ? 2.709 -2.514 9.188 1.00 95.25 93 VAL A N 1
ATOM 720 C CA . VAL A 1 93 ? 1.730 -2.538 8.076 1.00 95.25 93 VAL A CA 1
ATOM 721 C C . VAL A 1 93 ? 0.882 -3.813 8.074 1.00 95.25 93 VAL A C 1
ATOM 723 O O . VAL A 1 93 ? -0.332 -3.775 7.864 1.00 95.25 93 VAL A O 1
ATOM 726 N N . LEU A 1 94 ? 1.490 -4.958 8.397 1.00 93.62 94 LEU A N 1
ATOM 727 C CA . LEU A 1 94 ? 0.788 -6.240 8.447 1.00 93.62 94 LEU A CA 1
ATOM 728 C C . LEU A 1 94 ? -0.252 -6.279 9.571 1.00 93.62 94 LEU A C 1
ATOM 730 O O . LEU A 1 94 ? -1.294 -6.918 9.424 1.00 93.62 94 LEU A O 1
ATOM 734 N N . TYR A 1 95 ? -0.001 -5.569 10.672 1.00 94.56 95 TYR A N 1
ATOM 735 C CA . TYR A 1 95 ? -0.939 -5.463 11.784 1.00 94.56 95 TYR A CA 1
ATOM 736 C C . TYR A 1 95 ? -2.149 -4.598 11.410 1.00 94.56 95 TYR A C 1
ATOM 738 O O . TYR A 1 95 ? -3.282 -4.963 11.723 1.00 94.56 95 TYR A O 1
ATOM 746 N N . VAL A 1 96 ? -1.932 -3.510 10.661 1.00 95.06 96 VAL A N 1
ATOM 747 C CA . VAL A 1 96 ? -3.012 -2.708 10.055 1.00 95.06 96 VAL A CA 1
ATOM 748 C C . VAL A 1 96 ? -3.859 -3.576 9.118 1.00 95.06 96 VAL A C 1
ATOM 750 O O . VAL A 1 96 ? -5.081 -3.656 9.274 1.00 95.06 96 VAL A O 1
ATOM 753 N N . GLY A 1 97 ? -3.208 -4.291 8.195 1.00 93.12 97 GLY A N 1
ATOM 754 C CA . GLY A 1 97 ? -3.878 -5.178 7.244 1.00 93.12 97 GLY A CA 1
ATOM 755 C C . GLY A 1 97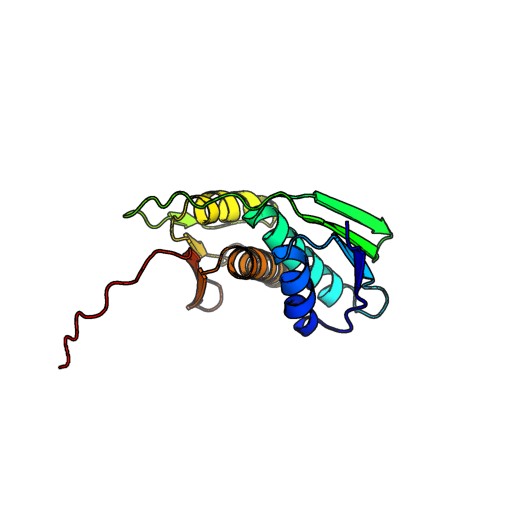 ? -4.669 -6.302 7.915 1.00 93.12 97 GLY A C 1
ATOM 756 O O . GLY A 1 97 ? -5.770 -6.626 7.469 1.00 93.12 97 GLY A O 1
ATOM 757 N N . HIS A 1 98 ? -4.162 -6.862 9.016 1.00 92.69 98 HIS A N 1
ATOM 758 C CA . HIS A 1 98 ? -4.843 -7.904 9.785 1.00 92.69 98 HIS A CA 1
ATOM 759 C C . HIS A 1 98 ? -6.237 -7.464 10.257 1.00 92.69 98 HIS A C 1
ATOM 761 O O . HIS A 1 98 ? -7.214 -8.156 9.973 1.00 92.69 98 HIS A O 1
ATOM 767 N N . TYR A 1 99 ? -6.357 -6.310 10.924 1.00 92.56 99 TYR A N 1
ATOM 768 C CA . TYR A 1 99 ? -7.664 -5.828 11.396 1.00 92.56 99 TYR A CA 1
ATOM 769 C C . TYR A 1 99 ? -8.586 -5.429 10.246 1.00 92.56 99 TYR A C 1
ATOM 771 O O . TYR A 1 99 ? -9.758 -5.804 10.244 1.00 92.56 99 TYR A O 1
ATOM 779 N N . PHE A 1 100 ? -8.056 -4.742 9.231 1.00 91.50 100 PHE A N 1
ATOM 780 C CA . PHE A 1 100 ? -8.852 -4.340 8.072 1.00 91.50 100 PHE A CA 1
ATOM 781 C C . PHE A 1 100 ? -9.494 -5.553 7.373 1.00 91.50 100 PHE A C 1
ATOM 783 O O . PHE A 1 100 ? -10.680 -5.548 7.045 1.00 91.50 100 PHE A O 1
ATOM 790 N N . ARG A 1 101 ? -8.741 -6.649 7.205 1.00 89.19 101 ARG A N 1
ATOM 791 C CA . ARG A 1 101 ? -9.237 -7.896 6.592 1.00 89.19 101 ARG A CA 1
ATOM 792 C C . ARG A 1 101 ? -10.321 -8.601 7.404 1.00 89.19 101 ARG A C 1
ATOM 794 O O . ARG A 1 101 ? -11.107 -9.338 6.811 1.00 89.19 101 ARG A O 1
ATOM 801 N N . GLN A 1 102 ? -10.366 -8.376 8.715 1.00 88.31 102 GLN A N 1
ATOM 802 C CA . GLN A 1 102 ? -11.412 -8.880 9.613 1.00 88.31 102 GLN A CA 1
ATOM 803 C C . GLN A 1 102 ? -12.701 -8.041 9.564 1.00 88.31 102 GLN A C 1
ATOM 805 O O . GLN A 1 102 ? -13.639 -8.307 10.314 1.00 88.31 102 GLN A O 1
ATOM 810 N N . GLY A 1 103 ? -12.755 -7.017 8.704 1.00 87.75 103 GLY A N 1
ATOM 811 C CA . GLY A 1 103 ? -13.900 -6.115 8.610 1.00 87.75 103 GLY A CA 1
ATOM 812 C C . GLY A 1 103 ? -13.968 -5.097 9.750 1.00 87.75 103 GLY A C 1
ATOM 813 O O . GLY A 1 103 ? -15.023 -4.520 9.980 1.00 87.75 103 GLY A O 1
ATOM 814 N N . ILE A 1 104 ? -12.859 -4.866 10.460 1.00 90.75 104 ILE A N 1
ATOM 815 C CA . ILE A 1 104 ? -12.771 -3.914 11.572 1.00 90.75 104 ILE A CA 1
ATOM 816 C C . ILE A 1 104 ? -12.250 -2.572 11.032 1.00 90.75 104 ILE A C 1
ATOM 818 O O . ILE A 1 104 ? -11.159 -2.554 10.453 1.00 90.75 104 ILE A O 1
ATOM 822 N N . PRO A 1 105 ? -12.961 -1.441 11.225 1.00 93.31 105 PRO A N 1
ATOM 823 C CA . PRO A 1 105 ? -12.438 -0.118 10.898 1.00 93.31 105 PRO A CA 1
ATOM 824 C C . PRO A 1 105 ? -11.159 0.190 11.662 1.00 93.31 105 PRO A C 1
ATOM 826 O O . PRO A 1 105 ? -11.063 -0.083 12.862 1.00 93.31 105 PRO A O 1
ATOM 829 N N . VAL A 1 106 ? -10.192 0.802 10.983 1.00 95.94 106 VAL A N 1
ATOM 830 C CA . VAL A 1 106 ? -8.882 1.111 11.561 1.00 95.94 106 VAL A CA 1
ATOM 831 C C . VAL A 1 106 ? -8.621 2.607 11.499 1.00 95.94 106 VAL A C 1
ATOM 833 O O . VAL A 1 106 ? -8.529 3.171 10.417 1.00 95.94 106 VAL A O 1
ATOM 836 N N . VAL A 1 107 ? -8.438 3.251 12.648 1.00 97.44 107 VAL A N 1
ATOM 837 C CA . VAL A 1 107 ? -7.807 4.574 12.718 1.00 97.44 107 VAL A CA 1
ATOM 838 C C . VAL A 1 107 ? -6.307 4.371 12.844 1.00 97.44 107 VAL A C 1
ATOM 840 O O . VAL A 1 107 ? -5.842 3.646 13.721 1.00 97.44 107 VAL A O 1
ATOM 843 N N . MET A 1 108 ? -5.562 5.031 11.979 1.00 96.94 108 MET A N 1
ATOM 844 C CA . MET A 1 108 ? -4.137 4.873 11.784 1.00 96.94 108 MET A CA 1
ATOM 845 C C . MET A 1 108 ? -3.452 6.214 12.025 1.00 96.94 108 MET A C 1
ATOM 847 O O . MET A 1 108 ? -3.541 7.129 11.207 1.00 96.94 108 MET A O 1
ATOM 851 N N . ASP A 1 109 ? -2.808 6.330 13.182 1.00 97.81 109 ASP A N 1
ATOM 852 C CA . ASP A 1 109 ? -2.055 7.508 13.600 1.00 97.81 109 ASP A CA 1
ATOM 853 C C . ASP A 1 109 ? -0.566 7.329 13.269 1.00 97.81 109 ASP A C 1
ATOM 855 O O . ASP A 1 109 ? 0.154 6.586 13.931 1.00 97.81 109 ASP A O 1
ATOM 859 N N . LEU A 1 110 ? -0.111 8.045 12.246 1.00 97.75 110 LEU A N 1
ATOM 860 C CA . LEU A 1 110 ? 1.254 8.028 11.724 1.00 97.75 110 LEU A CA 1
ATOM 861 C C . LEU A 1 110 ? 2.119 9.153 12.311 1.00 97.75 110 LEU A C 1
ATOM 863 O O . LEU A 1 110 ? 3.208 9.422 11.812 1.00 97.75 110 LEU A O 1
ATOM 867 N N . THR A 1 111 ? 1.663 9.851 13.359 1.00 97.12 111 THR A N 1
ATOM 868 C CA . THR A 1 111 ? 2.403 10.977 13.969 1.00 97.12 111 THR A CA 1
ATOM 869 C C . THR A 1 111 ? 3.778 10.589 14.504 1.00 97.12 111 THR A C 1
ATOM 871 O O . THR A 1 111 ? 4.643 11.453 14.625 1.00 97.12 111 THR A O 1
ATOM 874 N N . ALA A 1 112 ? 3.978 9.311 14.832 1.00 95.88 112 ALA A N 1
ATOM 875 C CA . ALA A 1 112 ? 5.249 8.773 15.308 1.00 95.88 112 ALA A CA 1
ATOM 876 C C . ALA A 1 112 ? 6.215 8.373 14.175 1.00 95.88 112 ALA A C 1
ATOM 878 O O . ALA A 1 112 ? 7.345 8.001 14.471 1.00 95.88 112 ALA A O 1
ATOM 879 N N . MET A 1 113 ? 5.786 8.451 12.912 1.00 96.69 113 MET A N 1
ATOM 880 C CA . MET A 1 113 ? 6.562 8.031 11.744 1.00 96.69 113 MET A CA 1
ATOM 881 C C . MET A 1 113 ? 7.127 9.226 10.975 1.00 96.69 113 MET A C 1
ATOM 883 O O . MET A 1 113 ? 6.580 10.341 10.999 1.00 96.69 113 MET A O 1
ATOM 887 N N . THR A 1 114 ? 8.203 8.973 10.232 1.00 96.50 114 THR A N 1
ATOM 888 C CA . THR A 1 114 ? 8.711 9.924 9.237 1.00 96.50 114 THR A CA 1
ATOM 889 C C . THR A 1 114 ? 7.698 10.126 8.106 1.00 96.50 114 THR A C 1
ATOM 891 O O . THR A 1 114 ? 6.782 9.324 7.914 1.00 96.50 114 THR A O 1
ATOM 894 N N . ASP A 1 115 ? 7.827 11.219 7.352 1.00 94.50 115 ASP A N 1
ATOM 895 C CA . ASP A 1 115 ? 6.918 11.497 6.230 1.00 94.50 115 ASP A CA 1
ATOM 896 C C . ASP A 1 115 ? 7.030 10.434 5.128 1.00 94.50 115 ASP A C 1
ATOM 898 O O . ASP A 1 115 ? 6.024 10.062 4.523 1.00 94.50 115 ASP A O 1
ATOM 902 N N . ASP A 1 116 ? 8.234 9.903 4.914 1.00 93.62 116 ASP A N 1
ATOM 903 C CA . ASP A 1 116 ? 8.491 8.871 3.913 1.00 93.62 116 ASP A CA 1
ATOM 904 C C . ASP A 1 116 ? 7.900 7.522 4.321 1.00 93.62 116 ASP A C 1
ATOM 906 O O . ASP A 1 116 ? 7.261 6.866 3.501 1.00 93.62 116 ASP A O 1
ATOM 910 N N . GLU A 1 117 ? 8.064 7.096 5.574 1.00 94.75 117 GLU A N 1
ATOM 911 C CA . GLU A 1 117 ? 7.454 5.849 6.058 1.00 94.75 117 GLU A CA 1
ATOM 912 C C . GLU A 1 117 ? 5.932 5.970 6.152 1.00 94.75 117 GLU A C 1
ATOM 914 O O . GLU A 1 117 ? 5.211 5.035 5.806 1.00 94.75 117 GLU A O 1
ATOM 919 N N . GLY A 1 118 ? 5.429 7.132 6.584 1.00 96.38 118 GLY A N 1
ATOM 920 C CA . GLY A 1 118 ? 3.998 7.400 6.631 1.00 96.38 118 GLY A CA 1
ATOM 921 C C . GLY A 1 118 ? 3.359 7.310 5.246 1.00 96.38 118 GLY A C 1
ATOM 922 O O . GLY A 1 118 ? 2.290 6.721 5.105 1.00 96.38 118 GLY A O 1
ATOM 923 N N . ARG A 1 119 ? 4.034 7.826 4.211 1.00 95.38 119 ARG A N 1
ATOM 924 C CA . ARG A 1 119 ? 3.576 7.716 2.820 1.00 95.38 119 ARG A CA 1
ATOM 925 C C . ARG A 1 119 ? 3.540 6.267 2.339 1.00 95.38 119 ARG A C 1
ATOM 927 O O . ARG A 1 119 ? 2.502 5.841 1.849 1.00 95.38 119 ARG A O 1
ATOM 934 N N . GLN A 1 120 ? 4.607 5.502 2.578 1.00 95.50 120 GLN A N 1
ATOM 935 C CA . GLN A 1 120 ? 4.661 4.071 2.238 1.00 95.50 120 GLN A CA 1
ATOM 936 C C . GLN A 1 120 ? 3.516 3.289 2.902 1.00 95.50 120 GLN A C 1
ATOM 938 O O . GLN A 1 120 ? 2.877 2.437 2.286 1.00 95.50 120 GLN A O 1
ATOM 943 N N . LEU A 1 121 ? 3.201 3.601 4.162 1.00 96.94 121 LEU A N 1
ATOM 944 C CA . LEU A 1 121 ? 2.118 2.944 4.891 1.00 96.94 121 LEU A CA 1
ATOM 945 C C . LEU A 1 121 ? 0.730 3.343 4.344 1.00 96.94 121 LEU A C 1
ATOM 947 O O . LEU A 1 121 ? -0.162 2.499 4.242 1.00 96.94 121 LEU A O 1
ATOM 951 N N . VAL A 1 122 ? 0.554 4.598 3.916 1.00 97.25 122 VAL A N 1
ATOM 952 C CA . VAL A 1 122 ? -0.652 5.047 3.195 1.00 97.25 122 VAL A CA 1
ATOM 953 C C . VAL A 1 122 ? -0.798 4.329 1.849 1.00 97.25 122 VAL A C 1
ATOM 955 O O . VAL A 1 122 ? -1.902 3.886 1.532 1.00 97.25 122 VAL A O 1
ATOM 958 N N . ASP A 1 123 ? 0.285 4.142 1.094 1.00 97.44 123 ASP A N 1
ATOM 959 C CA . ASP A 1 123 ? 0.267 3.415 -0.183 1.00 97.44 123 ASP A CA 1
ATOM 960 C C . ASP A 1 123 ? -0.136 1.951 0.009 1.00 97.44 123 ASP A C 1
ATOM 962 O O . ASP A 1 123 ? -1.029 1.442 -0.676 1.00 97.44 123 ASP A O 1
ATOM 966 N N . PHE A 1 124 ? 0.432 1.296 1.022 1.00 97.81 124 PHE A N 1
ATOM 967 C CA . PHE A 1 124 ? 0.003 -0.031 1.450 1.00 97.81 124 PHE A CA 1
ATOM 968 C C . PHE A 1 124 ? -1.496 -0.076 1.789 1.00 97.81 124 PHE A C 1
ATOM 970 O O . PHE A 1 124 ? -2.222 -0.962 1.328 1.00 97.81 124 PHE A O 1
ATOM 977 N N . ALA A 1 125 ? -1.999 0.897 2.552 1.00 97.19 125 ALA A N 1
ATOM 978 C CA . ALA A 1 125 ? -3.412 0.958 2.912 1.00 97.19 125 ALA A CA 1
ATOM 979 C C . ALA A 1 125 ? -4.330 1.224 1.699 1.00 97.19 125 ALA A C 1
ATOM 981 O O . ALA A 1 125 ? -5.415 0.644 1.613 1.00 97.19 125 ALA A O 1
ATOM 982 N N . ALA A 1 126 ? -3.886 2.017 0.719 1.00 96.88 126 ALA A N 1
ATOM 983 C CA . ALA A 1 126 ? -4.587 2.188 -0.553 1.00 96.88 126 ALA A CA 1
ATOM 984 C C . ALA A 1 126 ? -4.695 0.860 -1.325 1.00 96.88 126 ALA A C 1
ATOM 986 O O . ALA A 1 126 ? -5.746 0.565 -1.901 1.00 96.88 126 ALA A O 1
ATOM 987 N N . GLY A 1 127 ? -3.660 0.016 -1.269 1.00 96.06 127 GLY A N 1
ATOM 988 C CA . GLY A 1 127 ? -3.701 -1.349 -1.794 1.00 96.06 127 GLY A CA 1
ATOM 989 C C . GLY A 1 127 ? -4.746 -2.228 -1.098 1.00 96.06 127 GLY A C 1
ATOM 990 O O . GLY A 1 127 ? -5.525 -2.908 -1.767 1.00 96.06 127 GLY A O 1
ATOM 991 N N . LEU A 1 128 ? -4.831 -2.179 0.237 1.00 94.25 128 LEU A N 1
ATOM 992 C CA . LEU A 1 128 ? -5.848 -2.926 0.996 1.00 94.25 128 LEU A CA 1
ATOM 993 C C . LEU A 1 128 ? -7.272 -2.584 0.539 1.00 94.25 128 LEU A C 1
ATOM 995 O O . LEU A 1 128 ? -8.090 -3.475 0.287 1.00 94.25 128 LEU A O 1
ATOM 999 N N . ILE A 1 129 ? -7.547 -1.285 0.426 1.00 94.19 129 ILE A N 1
ATOM 1000 C CA . ILE A 1 129 ? -8.856 -0.744 0.060 1.00 94.19 129 ILE A CA 1
ATOM 1001 C C . ILE A 1 129 ? -9.200 -1.086 -1.383 1.00 94.19 129 ILE A C 1
ATOM 1003 O O . ILE A 1 129 ? -10.291 -1.591 -1.649 1.00 94.19 129 ILE A O 1
ATOM 1007 N N . CYS A 1 130 ? -8.250 -0.892 -2.301 1.00 93.12 130 CYS A N 1
ATOM 1008 C CA . CYS A 1 130 ? -8.421 -1.247 -3.705 1.00 93.12 130 CYS A CA 1
ATOM 1009 C C . CYS A 1 130 ? -8.802 -2.726 -3.869 1.00 93.12 130 CYS A C 1
ATOM 1011 O O . CYS A 1 130 ? -9.657 -3.064 -4.687 1.00 93.12 130 CYS A O 1
ATOM 1013 N N . ALA A 1 131 ? -8.207 -3.605 -3.063 1.00 90.44 131 ALA A N 1
ATOM 1014 C CA . ALA A 1 131 ? -8.348 -5.041 -3.229 1.00 90.44 131 ALA A CA 1
ATOM 1015 C C . ALA A 1 131 ? -9.615 -5.660 -2.614 1.00 90.44 131 ALA A C 1
ATOM 1017 O O . ALA A 1 131 ? -10.097 -6.685 -3.116 1.00 90.44 131 ALA A O 1
ATOM 1018 N N . ARG A 1 132 ? -10.152 -5.095 -1.524 1.00 86.81 132 ARG A N 1
ATOM 1019 C CA . ARG A 1 132 ? -11.357 -5.627 -0.845 1.00 86.81 132 ARG A CA 1
ATOM 1020 C C . ARG A 1 132 ? -12.604 -4.771 -1.031 1.00 86.81 132 ARG A C 1
ATOM 1022 O O . ARG A 1 132 ? -13.685 -5.222 -0.663 1.00 86.81 132 ARG A O 1
ATOM 1029 N N . GLY A 1 133 ? -12.465 -3.581 -1.610 1.00 82.25 133 GLY A N 1
ATOM 1030 C CA . GLY A 1 133 ? -13.483 -2.549 -1.496 1.00 82.25 133 GLY A CA 1
ATOM 1031 C C . GLY A 1 133 ? -13.491 -1.976 -0.077 1.00 82.25 133 GLY A C 1
ATOM 1032 O O . GLY A 1 133 ? -13.276 -2.682 0.912 1.00 82.25 133 GLY A O 1
ATOM 1033 N N . GLY A 1 134 ? -13.714 -0.677 0.025 1.00 88.88 134 GLY A N 1
ATOM 1034 C CA . GLY A 1 134 ? -13.645 0.078 1.267 1.00 88.88 134 GLY A CA 1
ATOM 1035 C C . GLY A 1 134 ? -13.348 1.538 0.964 1.00 88.88 134 GLY A C 1
ATOM 1036 O O . GLY A 1 134 ? -13.340 1.930 -0.204 1.00 88.88 134 GLY A O 1
ATOM 1037 N N . ASP A 1 135 ? -13.063 2.308 2.004 1.00 93.19 135 ASP A N 1
ATOM 1038 C CA . ASP A 1 135 ? -12.724 3.720 1.876 1.00 93.19 135 ASP A CA 1
ATOM 1039 C C . ASP A 1 135 ? -11.567 4.124 2.801 1.00 93.19 135 ASP A C 1
ATOM 1041 O O . ASP A 1 135 ? -11.306 3.472 3.819 1.00 93.19 135 ASP A O 1
ATOM 1045 N N . MET A 1 136 ? -10.858 5.187 2.419 1.00 95.19 136 MET A N 1
ATOM 1046 C CA . MET A 1 136 ? -9.837 5.849 3.226 1.00 95.19 136 MET A CA 1
ATOM 1047 C C . MET A 1 136 ? -10.220 7.306 3.421 1.00 95.19 136 MET A C 1
ATOM 1049 O O . MET A 1 136 ? -10.181 8.098 2.481 1.00 95.19 136 MET A O 1
ATOM 1053 N N . GLU A 1 137 ? -10.454 7.692 4.666 1.00 95.31 137 GLU A N 1
ATOM 1054 C CA . GLU A 1 137 ? -10.671 9.084 5.027 1.00 95.31 137 GLU A CA 1
ATOM 1055 C C . GLU A 1 137 ? -9.436 9.648 5.731 1.00 95.31 137 GLU A C 1
ATOM 1057 O O . GLU A 1 137 ? -8.872 9.040 6.644 1.00 95.31 137 GLU A O 1
ATOM 1062 N N . ARG A 1 138 ? -8.998 10.841 5.332 1.00 97.00 138 ARG A N 1
ATOM 1063 C CA . ARG A 1 138 ? -7.940 11.562 6.042 1.00 97.00 138 ARG A CA 1
ATOM 1064 C C . ARG A 1 138 ? -8.565 12.447 7.117 1.00 97.00 138 ARG A C 1
ATOM 1066 O O . ARG A 1 138 ? -9.134 13.483 6.801 1.00 97.00 138 ARG A O 1
ATOM 1073 N N . LEU A 1 139 ? -8.384 12.077 8.384 1.00 96.81 139 LEU A N 1
ATOM 1074 C CA . LEU A 1 139 ? -8.897 12.833 9.533 1.00 96.81 139 LEU A CA 1
ATOM 1075 C C . LEU A 1 139 ? -7.989 14.017 9.906 1.00 96.81 139 LEU A C 1
ATOM 1077 O O . LEU A 1 139 ? -8.450 15.034 10.418 1.00 96.81 139 LEU A O 1
ATOM 1081 N N . SER A 1 140 ? -6.677 13.880 9.691 1.00 95.62 140 SER A N 1
ATOM 1082 C CA . SER A 1 140 ? -5.678 14.933 9.921 1.00 95.62 140 SER A CA 1
ATOM 1083 C C . SER A 1 140 ? -4.412 14.685 9.081 1.00 95.62 140 SER A C 1
ATOM 1085 O O . SER A 1 140 ? -4.330 13.664 8.391 1.00 95.62 140 SER A O 1
ATOM 1087 N N . PRO A 1 141 ? -3.384 15.564 9.104 1.00 94.62 141 PRO A N 1
ATOM 1088 C CA . PRO A 1 141 ? -2.204 15.404 8.259 1.00 94.62 141 PRO A CA 1
ATOM 1089 C C . PRO A 1 141 ? -1.528 14.027 8.321 1.00 94.62 141 PRO A C 1
ATOM 1091 O O . PRO A 1 141 ? -1.080 13.544 7.283 1.00 94.62 141 PRO A O 1
ATOM 1094 N N . LYS A 1 142 ? -1.501 13.390 9.497 1.00 96.25 142 LYS A N 1
ATOM 1095 C CA . LYS A 1 142 ? -0.901 12.065 9.720 1.00 96.25 142 LYS A CA 1
ATOM 1096 C C . LYS A 1 142 ? -1.874 11.061 10.345 1.00 96.25 142 LYS A C 1
ATOM 1098 O O . LYS A 1 142 ? -1.434 10.049 10.872 1.00 96.25 142 LYS A O 1
ATOM 1103 N N . VAL A 1 143 ? -3.178 11.331 10.325 1.00 97.81 143 VAL A N 1
ATOM 1104 C CA . VAL A 1 143 ? -4.182 10.425 10.903 1.00 97.81 143 VAL A CA 1
ATOM 1105 C C . VAL A 1 143 ? -5.219 10.086 9.846 1.00 97.81 143 VAL A C 1
ATOM 1107 O O . VAL A 1 143 ? -5.861 10.979 9.292 1.00 97.81 143 VAL A O 1
ATOM 1110 N N . PHE A 1 144 ? -5.380 8.793 9.585 1.00 97.94 144 PHE A N 1
ATOM 1111 C CA . PHE A 1 144 ? -6.254 8.255 8.544 1.00 97.94 144 PHE A CA 1
ATOM 1112 C C . PHE A 1 144 ? -7.225 7.237 9.140 1.00 97.94 144 PHE A C 1
ATOM 1114 O O . PHE A 1 144 ? -6.899 6.565 10.115 1.00 97.94 144 PHE A O 1
ATOM 1121 N N . MET A 1 145 ? -8.408 7.107 8.557 1.00 97.00 145 MET A N 1
ATOM 1122 C CA . MET A 1 145 ? -9.400 6.094 8.889 1.00 97.00 145 MET A CA 1
ATOM 1123 C C . MET A 1 145 ? -9.602 5.180 7.685 1.00 97.00 145 MET A C 1
ATOM 1125 O O . MET A 1 145 ? -9.879 5.648 6.587 1.00 97.00 145 MET A O 1
ATOM 1129 N N . LEU A 1 146 ? -9.444 3.877 7.897 1.00 95.75 146 LEU A N 1
ATOM 1130 C CA . LEU A 1 146 ? -9.700 2.832 6.915 1.00 95.75 146 LEU A CA 1
ATOM 1131 C C . LEU A 1 146 ? -11.044 2.186 7.236 1.00 95.75 146 LEU A C 1
ATOM 1133 O O . LEU A 1 146 ? -11.241 1.678 8.345 1.00 95.75 146 LEU A O 1
ATOM 1137 N N . VAL A 1 147 ? -11.939 2.174 6.256 1.00 92.94 147 VAL A N 1
ATOM 1138 C CA . VAL A 1 147 ? -13.286 1.615 6.368 1.00 92.94 147 VAL A CA 1
ATOM 1139 C C . VAL A 1 147 ? -13.390 0.395 5.448 1.00 92.94 147 VAL A C 1
ATOM 1141 O O . VAL A 1 147 ? -13.342 0.548 4.229 1.00 92.94 147 VAL A O 1
ATOM 1144 N N . PRO A 1 148 ? -13.485 -0.832 5.986 1.00 90.25 148 PRO A N 1
ATOM 1145 C CA . PRO A 1 148 ? -13.702 -2.033 5.180 1.00 90.25 148 PRO A CA 1
ATOM 1146 C C . PRO A 1 148 ? -15.047 -2.021 4.436 1.00 90.25 148 PRO A C 1
ATOM 1148 O O . PRO A 1 148 ? -16.040 -1.508 4.954 1.00 90.25 148 PRO A O 1
ATOM 1151 N N . ALA A 1 149 ? -15.119 -2.650 3.257 1.00 85.44 149 ALA A N 1
ATOM 1152 C CA . ALA A 1 149 ? -16.392 -2.872 2.566 1.00 85.44 149 ALA A CA 1
ATOM 1153 C C . ALA A 1 149 ? -17.398 -3.664 3.417 1.00 85.44 149 ALA A C 1
ATOM 1155 O O . ALA A 1 149 ? -17.035 -4.555 4.185 1.00 85.44 149 ALA A O 1
ATOM 1156 N N . GLY A 1 150 ? -18.685 -3.374 3.215 1.00 70.56 150 GLY A N 1
ATOM 1157 C CA . GLY A 1 150 ? -19.794 -4.064 3.882 1.00 70.56 150 GLY A CA 1
ATOM 1158 C C . GLY A 1 150 ? -20.211 -3.449 5.219 1.00 70.56 150 GLY A C 1
ATOM 1159 O O . GLY A 1 150 ? -21.263 -3.807 5.742 1.00 70.56 150 GLY A O 1
ATOM 1160 N N . LEU A 1 151 ? -19.452 -2.484 5.742 1.00 65.19 151 LEU A N 1
ATOM 1161 C CA . LEU A 1 151 ? -19.942 -1.553 6.750 1.00 65.19 151 LEU A CA 1
ATOM 1162 C C . LEU A 1 151 ? -20.716 -0.453 6.029 1.00 65.19 151 LEU A C 1
ATOM 1164 O O . LEU A 1 151 ? -20.156 0.572 5.655 1.00 65.19 151 LEU A O 1
ATOM 1168 N N . ALA A 1 152 ? -22.004 -0.689 5.785 1.00 46.00 152 ALA A N 1
ATOM 1169 C CA . ALA A 1 152 ? -22.902 0.416 5.499 1.00 46.00 152 ALA A CA 1
ATOM 1170 C C . ALA A 1 152 ? -22.872 1.336 6.726 1.00 46.00 152 ALA A C 1
ATOM 1172 O O . ALA A 1 152 ? -23.361 0.968 7.797 1.00 46.00 152 ALA A O 1
ATOM 1173 N N . THR A 1 153 ? -22.247 2.505 6.599 1.00 45.38 153 THR A N 1
ATOM 1174 C CA . THR A 1 153 ? -22.531 3.620 7.497 1.00 45.38 153 THR A CA 1
ATOM 1175 C C . THR A 1 153 ? -24.030 3.847 7.372 1.00 45.38 153 THR A C 1
ATOM 1177 O O . THR A 1 153 ? -24.515 4.128 6.280 1.00 45.38 153 THR A O 1
ATOM 1180 N N . GLY A 1 154 ? -24.782 3.584 8.438 1.00 45.75 154 GLY A N 1
ATOM 1181 C CA . GLY A 1 154 ? -26.217 3.805 8.426 1.00 45.75 154 GLY A CA 1
ATOM 1182 C C . GLY A 1 154 ? -26.493 5.282 8.178 1.00 45.75 154 GLY A C 1
ATOM 1183 O O . GLY A 1 154 ? -26.387 6.081 9.100 1.00 45.75 154 GLY A O 1
ATOM 1184 N N . GLU A 1 155 ? -26.860 5.624 6.950 1.00 41.31 155 GLU A N 1
ATOM 1185 C CA . GLU A 1 155 ? -27.593 6.839 6.632 1.00 41.31 155 GLU A CA 1
ATOM 1186 C C . GLU A 1 155 ? -28.837 6.450 5.834 1.00 41.31 155 GLU A C 1
ATOM 1188 O O . GLU A 1 155 ? -28.767 6.113 4.657 1.00 41.31 155 GLU A O 1
ATOM 1193 N N . GLY A 1 156 ? -29.967 6.489 6.545 1.00 37.38 156 GLY A N 1
ATOM 1194 C CA . GLY A 1 156 ? -31.281 6.825 6.011 1.00 37.38 156 GLY A CA 1
ATOM 1195 C C . GLY A 1 156 ? -31.973 5.779 5.150 1.00 37.38 156 GLY A C 1
ATOM 1196 O O . GLY A 1 156 ? -31.818 5.760 3.932 1.00 37.38 156 GLY A O 1
ATOM 1197 N N . ASP A 1 157 ? -32.912 5.059 5.764 1.00 44.69 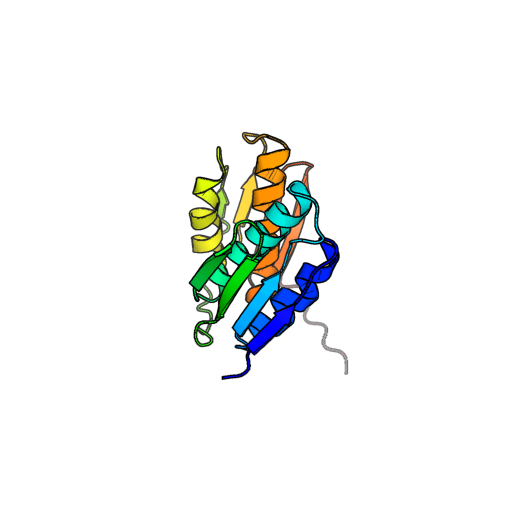157 ASP A N 1
ATOM 1198 C CA . ASP A 1 157 ? -34.176 4.774 5.093 1.00 44.69 157 ASP A CA 1
ATOM 1199 C C . ASP A 1 157 ? -34.693 6.080 4.469 1.00 44.69 157 ASP A C 1
ATOM 1201 O O . ASP A 1 157 ? -35.056 7.024 5.171 1.00 44.69 157 ASP A O 1
ATOM 1205 N N . THR A 1 158 ? -34.719 6.167 3.144 1.00 43.28 158 THR A N 1
ATOM 1206 C CA . THR A 1 158 ? -35.705 7.014 2.476 1.00 43.28 158 THR A CA 1
ATOM 1207 C C . THR A 1 158 ? -36.415 6.149 1.458 1.00 43.28 158 THR A C 1
ATOM 1209 O O . THR A 1 158 ? -36.034 6.031 0.297 1.00 43.28 158 THR A O 1
ATOM 1212 N N . GLU A 1 159 ? -37.453 5.495 1.967 1.00 46.50 159 GLU A N 1
ATOM 1213 C CA . GLU A 1 159 ? -38.656 5.198 1.212 1.00 46.50 159 GLU A CA 1
ATOM 1214 C C . GLU A 1 159 ? -39.008 6.395 0.319 1.00 46.50 159 GLU A C 1
ATOM 1216 O O . GLU A 1 159 ? -39.156 7.523 0.792 1.00 46.50 159 GLU A O 1
ATOM 1221 N N . SER A 1 160 ? -39.121 6.167 -0.985 1.00 41.75 160 SER A N 1
ATOM 1222 C CA . SER A 1 160 ? -39.851 7.052 -1.893 1.00 41.75 160 SER A CA 1
ATOM 1223 C C . SER A 1 160 ? -40.353 6.241 -3.083 1.00 41.75 160 SER A C 1
ATOM 1225 O O . SER A 1 160 ? -39.613 5.994 -4.030 1.00 41.75 160 SER A O 1
ATOM 1227 N N . ALA A 1 161 ? -41.591 5.773 -2.889 1.00 38.97 161 ALA A N 1
ATOM 1228 C CA . ALA A 1 161 ? -42.738 5.727 -3.806 1.00 38.97 161 ALA A CA 1
ATOM 1229 C C . ALA A 1 161 ? -42.511 5.415 -5.295 1.00 38.97 161 ALA A C 1
ATOM 1231 O O . ALA A 1 161 ? -41.911 6.249 -6.006 1.00 38.97 161 ALA A O 1
#

Radius of gyration: 16.41 Å; chains: 1; bounding box: 58×34×36 Å

InterPro domains:
  IPR007561 Cell division protein SepF/SepF-related [PF04472] (6-70)
  IPR007561 Cell division protein SepF/SepF-related [PF04472] (82-150)
  IPR023052 Cell division protein SepF [MF_01197] (11-161)
  IPR023052 Cell division protein SepF [PTHR35798] (6-71)
  IPR038594 SepF-like superfamily [G3DSA:3.30.110.150] (2-77)
  IPR038594 SepF-like superfamily [G3DSA:3.30.110.150] (81-156)

Secondary structure (DSSP, 8-state):
--EEEE--SSGGGHHHHHHHHHTT-EEEEE-TTS-HHHHHHHHHHHHHHHHHH-EEEEEEETTEEEEEEPP-PPP----S-PEEE--SSGGGHHHHHHHHHTT--EEEE-TTS-HHHHHHHHHHHHHHHHHH-EEEEEEETTEEEEEETT-----------

Foldseek 3Di:
DAEEEDEDQFLVCLLVVLVCLLVQHKYKYQPVNDDPLRLLLSVLLLLLQCLQANFDWDDPDPRIIITGGDDGDDADADDDAAAEDEDQFLVCLSVVSVCLSNQHKYKYAPVNDDPSRLSSSVSSLNSNCSNQPWDWDDPDPRIIITGGPPPPPDDDDDDDD